Protein AF-A0A2E7S8M1-F1 (afdb_monomer)

pLDDT: mean 90.43, std 9.98, range [42.38, 98.06]

Radius of gyration: 15.26 Å; Cα contacts (8 Å, |Δi|>4): 87; chains: 1; bounding box: 42×27×36 Å

Foldseek 3Di:
DLPDPQSVLLVVLVVLLQVLLQLLCVLVVHGDDDPVSSLVSQLVVCVVVVNVLSNCLVVLSVCLVVVVVCCVPVVPDPVVNVVSSVSSVVSSVVSVVVSVVSNVVVVD

Mean predicted aligned error: 4.58 Å

Solvent-accessible surface area (backbone atoms only — not comparable to full-atom values): 5922 Å² total; per-residue (Å²): 129,81,83,48,76,63,48,55,49,50,52,50,54,50,52,49,44,54,50,30,52,40,49,32,38,42,48,75,74,40,87,65,83,51,71,67,52,50,55,50,48,42,29,50,52,11,59,76,68,69,33,63,62,48,33,42,35,68,65,53,55,72,46,42,64,64,50,52,51,38,33,73,75,70,68,43,67,70,64,59,60,52,53,52,53,50,51,43,51,51,38,33,52,52,32,46,55,52,23,54,51,41,52,56,59,74,74,110

Sequence (108 aa):
MRDGRWAIAEELIWGSLTLATKEHALSLGHILSAEQEIRNYIANLGEERRDRQMRDSFNQLDSFHDMVEKVRESGLRLDYLFMLLDDVASTIEKLWSSSDDNLSAAKR

Nearest PDB structures (foldseek):
  3lhp-assembly1_S  TM=3.747E-01  e=2.426E+00  synthetic construct
  1y69-assembly1_8  TM=3.637E-01  e=3.929E+00  Escherichia coli K-12
  3lf9-assembly1_A  TM=3.330E-01  e=3.171E+00  synthetic construct
  4oyd-assembly2_D  TM=3.171E-01  e=6.714E+00  synthetic construct

Structure (mmCIF, N/CA/C/O backbone):
data_AF-A0A2E7S8M1-F1
#
_entry.id   AF-A0A2E7S8M1-F1
#
loop_
_atom_site.group_PDB
_atom_site.id
_atom_site.type_symbol
_atom_site.label_atom_id
_atom_site.label_alt_id
_atom_site.label_comp_id
_atom_site.label_asym_id
_atom_site.label_entity_id
_atom_site.label_seq_id
_atom_site.pdbx_PDB_ins_code
_atom_site.Cartn_x
_atom_site.Cartn_y
_atom_site.Cartn_z
_atom_site.occupancy
_atom_site.B_iso_or_equiv
_atom_site.auth_seq_id
_atom_site.auth_comp_id
_atom_site.auth_asym_id
_atom_site.auth_atom_id
_atom_site.pdbx_PDB_model_num
ATOM 1 N N . MET A 1 1 ? -4.724 14.406 18.433 1.00 42.38 1 MET A N 1
ATOM 2 C CA . MET A 1 1 ? -3.330 13.916 18.447 1.00 42.38 1 MET A CA 1
ATOM 3 C C . MET A 1 1 ? -3.379 12.409 18.310 1.00 42.38 1 MET A C 1
ATOM 5 O O . MET A 1 1 ? -4.272 11.796 18.880 1.00 42.38 1 MET A O 1
ATOM 9 N N . ARG A 1 2 ? -2.493 11.860 17.477 1.00 51.69 2 ARG A N 1
ATOM 10 C CA . ARG A 1 2 ? -2.339 10.440 17.124 1.00 51.69 2 ARG A CA 1
ATOM 11 C C . ARG A 1 2 ? -1.810 9.608 18.312 1.00 51.69 2 ARG A C 1
ATOM 13 O O . ARG A 1 2 ? -0.782 8.951 18.205 1.00 51.69 2 ARG A O 1
ATOM 20 N N . ASP A 1 3 ? -2.458 9.682 19.471 1.00 51.03 3 ASP A N 1
ATOM 21 C CA . ASP A 1 3 ? -1.932 9.082 20.701 1.00 51.03 3 ASP A CA 1
ATOM 22 C C . ASP A 1 3 ? -2.370 7.620 20.831 1.00 51.03 3 ASP A C 1
ATOM 24 O O . ASP A 1 3 ? -3.415 7.296 21.395 1.00 51.03 3 ASP A O 1
ATOM 28 N N . GLY A 1 4 ? -1.553 6.709 20.301 1.00 75.06 4 GLY A N 1
ATOM 29 C CA . GLY A 1 4 ? -1.745 5.276 20.495 1.00 75.06 4 GLY A CA 1
ATOM 30 C C . GLY A 1 4 ? -0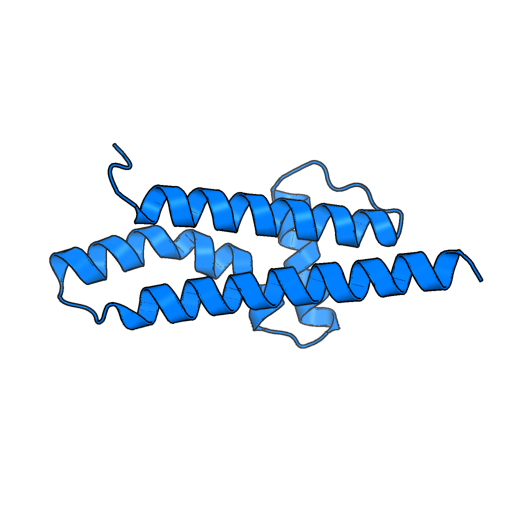.727 4.421 19.750 1.00 75.06 4 GLY A C 1
ATOM 31 O O . GLY A 1 4 ? -0.217 4.804 18.701 1.00 75.06 4 GLY A O 1
ATOM 32 N N . ARG A 1 5 ? -0.469 3.211 20.266 1.00 80.06 5 ARG A N 1
ATOM 33 C CA . ARG A 1 5 ? 0.390 2.203 19.609 1.00 80.06 5 ARG A CA 1
ATOM 34 C C . ARG A 1 5 ? -0.060 1.892 18.172 1.00 80.06 5 ARG A C 1
ATOM 36 O O . ARG A 1 5 ? 0.768 1.528 17.348 1.00 80.06 5 ARG A O 1
ATOM 43 N N . TRP A 1 6 ? -1.345 2.086 17.873 1.00 87.56 6 TRP A N 1
ATOM 44 C CA . TRP A 1 6 ? -1.919 1.901 16.542 1.00 87.56 6 TRP A CA 1
ATOM 45 C C . TRP A 1 6 ? -1.463 2.937 15.519 1.00 87.56 6 TRP A C 1
ATOM 47 O O . TRP A 1 6 ? -1.180 2.555 14.395 1.00 87.56 6 TRP A O 1
ATOM 57 N N . ALA A 1 7 ? -1.306 4.206 15.903 1.00 87.00 7 ALA A N 1
ATOM 58 C CA . ALA A 1 7 ? -0.805 5.226 14.982 1.00 87.00 7 ALA A CA 1
ATOM 59 C C . ALA A 1 7 ? 0.661 4.975 14.597 1.00 87.00 7 ALA A C 1
ATOM 61 O O . ALA A 1 7 ? 1.049 5.183 13.454 1.00 87.00 7 ALA A O 1
ATOM 62 N N . ILE A 1 8 ? 1.464 4.469 15.541 1.00 89.19 8 ILE A N 1
ATOM 63 C CA . ILE A 1 8 ? 2.849 4.058 15.271 1.00 89.19 8 ILE A CA 1
ATOM 64 C C . ILE A 1 8 ? 2.872 2.862 14.311 1.00 89.19 8 ILE A C 1
ATOM 66 O O . ILE A 1 8 ? 3.682 2.832 13.390 1.00 89.19 8 ILE A O 1
ATOM 70 N N . ALA A 1 9 ? 1.988 1.881 14.516 1.00 89.00 9 ALA A N 1
ATOM 71 C CA . ALA A 1 9 ? 1.880 0.726 13.628 1.00 89.00 9 ALA A CA 1
ATOM 72 C C . ALA A 1 9 ? 1.435 1.130 12.212 1.00 89.00 9 ALA A C 1
ATOM 74 O O . ALA A 1 9 ? 2.020 0.660 11.242 1.00 89.00 9 ALA A O 1
ATOM 75 N N . GLU A 1 10 ? 0.455 2.029 12.104 1.00 89.81 10 GLU A N 1
ATOM 76 C CA . GLU A 1 10 ? -0.024 2.596 10.839 1.00 89.81 10 GLU A CA 1
ATOM 77 C C . GLU A 1 10 ? 1.093 3.337 10.092 1.00 89.81 10 GLU A C 1
ATOM 79 O O . GLU A 1 10 ? 1.327 3.089 8.913 1.00 89.81 10 GLU A O 1
ATOM 84 N N . GLU A 1 11 ? 1.839 4.202 10.779 1.00 92.19 11 GLU A N 1
ATOM 85 C CA . GLU A 1 11 ? 2.956 4.933 10.176 1.00 92.19 11 GLU A CA 1
ATOM 86 C C . GLU A 1 11 ? 4.079 3.991 9.721 1.00 92.19 11 GLU A C 1
ATOM 88 O O . GLU A 1 11 ? 4.617 4.143 8.621 1.00 92.19 11 GLU A O 1
ATOM 93 N N . LEU A 1 12 ? 4.402 2.983 10.538 1.00 93.56 12 LEU A N 1
ATOM 94 C CA . LEU A 1 12 ? 5.414 1.985 10.209 1.00 93.56 12 LEU A CA 1
ATOM 95 C C . LEU A 1 12 ? 5.017 1.184 8.966 1.00 93.56 12 LEU A C 1
ATOM 97 O O . LEU A 1 12 ? 5.795 1.114 8.017 1.00 93.56 12 LEU A O 1
ATOM 101 N N . ILE A 1 13 ? 3.811 0.608 8.951 1.00 93.88 13 ILE A N 1
ATOM 102 C CA . ILE A 1 13 ? 3.357 -0.234 7.840 1.00 93.88 13 ILE A CA 1
ATOM 103 C C . ILE A 1 13 ? 3.213 0.593 6.550 1.00 93.88 13 ILE A C 1
ATOM 105 O O . ILE A 1 13 ? 3.583 0.125 5.473 1.00 93.88 13 ILE A O 1
ATOM 109 N N . TRP A 1 14 ? 2.779 1.856 6.659 1.00 95.19 14 TRP A N 1
ATOM 110 C CA . TRP A 1 14 ? 2.717 2.797 5.541 1.00 95.19 14 TRP A CA 1
ATOM 111 C C . TRP A 1 14 ? 4.092 3.064 4.932 1.00 95.19 14 TRP A C 1
ATOM 113 O O . TRP A 1 14 ? 4.282 2.980 3.712 1.00 95.19 14 TRP A O 1
ATOM 123 N N . GLY A 1 15 ? 5.069 3.381 5.786 1.00 96.31 15 GLY A N 1
ATOM 124 C CA . GLY A 1 15 ? 6.448 3.620 5.378 1.00 96.31 15 GLY A CA 1
ATOM 125 C C . GLY A 1 15 ? 7.066 2.386 4.725 1.00 96.31 15 GLY A C 1
ATOM 126 O O . GLY A 1 15 ? 7.667 2.495 3.655 1.00 96.31 15 GLY A O 1
ATOM 127 N N . SER A 1 16 ? 6.859 1.207 5.314 1.00 97.00 16 SER A N 1
ATOM 128 C CA . SER A 1 16 ? 7.348 -0.065 4.777 1.00 97.00 16 SER A CA 1
ATOM 129 C C . SER A 1 16 ? 6.745 -0.391 3.410 1.00 97.00 16 SER A C 1
ATOM 131 O O . SER A 1 16 ? 7.499 -0.695 2.487 1.00 97.00 16 SER A O 1
ATOM 133 N N . LEU A 1 17 ? 5.426 -0.252 3.231 1.00 97.44 17 LEU A N 1
ATOM 134 C CA . LEU A 1 17 ? 4.768 -0.470 1.936 1.00 97.44 17 LEU A CA 1
ATOM 135 C C . LEU A 1 17 ? 5.286 0.495 0.867 1.00 97.44 17 LEU A C 1
ATOM 137 O O . LEU A 1 17 ? 5.579 0.091 -0.260 1.00 97.44 17 LEU A O 1
ATOM 141 N N . THR A 1 18 ? 5.462 1.764 1.234 1.00 98.06 18 THR A N 1
ATOM 142 C CA . THR A 1 18 ? 6.021 2.792 0.349 1.00 98.06 18 THR A CA 1
ATOM 143 C C . THR A 1 18 ? 7.432 2.427 -0.115 1.00 98.06 18 THR A C 1
ATOM 145 O O . THR A 1 18 ? 7.732 2.512 -1.308 1.00 98.06 18 THR A O 1
ATOM 148 N N . LEU A 1 19 ? 8.302 2.019 0.811 1.00 97.75 19 LEU A N 1
ATOM 149 C CA . LEU A 1 19 ? 9.685 1.657 0.502 1.00 97.75 19 LEU A CA 1
ATOM 150 C C . LEU A 1 19 ? 9.765 0.387 -0.345 1.00 97.75 19 LEU A C 1
ATOM 152 O O . LEU A 1 19 ? 10.433 0.414 -1.374 1.00 97.75 19 LEU A O 1
ATOM 156 N N . ALA A 1 20 ? 9.031 -0.666 0.016 1.00 98.00 20 ALA A N 1
ATOM 157 C CA . ALA A 1 20 ? 8.999 -1.912 -0.748 1.00 98.00 20 ALA A CA 1
ATOM 158 C C . ALA A 1 20 ? 8.483 -1.695 -2.179 1.00 98.00 20 ALA A C 1
ATOM 160 O O . ALA A 1 20 ? 9.015 -2.254 -3.136 1.00 98.00 20 ALA A O 1
ATOM 161 N N . THR A 1 21 ? 7.491 -0.816 -2.354 1.00 97.94 21 THR A N 1
ATOM 162 C CA . THR A 1 21 ? 6.977 -0.456 -3.684 1.00 97.94 21 THR A CA 1
ATOM 163 C C . THR A 1 21 ? 8.036 0.265 -4.520 1.00 97.94 21 THR A C 1
ATOM 165 O O . THR A 1 21 ? 8.239 -0.066 -5.689 1.00 97.94 21 THR A O 1
ATOM 168 N N . LYS A 1 22 ? 8.737 1.242 -3.927 1.00 97.75 22 LYS A N 1
ATOM 169 C CA . LYS A 1 22 ? 9.830 1.963 -4.598 1.00 97.75 22 LYS A CA 1
ATOM 170 C C . LYS A 1 22 ? 10.986 1.039 -4.957 1.00 97.75 22 LYS A C 1
ATOM 172 O O . LYS A 1 22 ? 11.521 1.150 -6.053 1.00 97.75 22 LYS A O 1
ATOM 177 N N . GLU A 1 23 ? 11.361 0.150 -4.048 1.00 97.00 23 GLU A N 1
ATOM 178 C CA . GLU A 1 23 ? 12.419 -0.834 -4.251 1.00 97.00 23 GLU A CA 1
ATOM 179 C C . GLU A 1 23 ? 12.077 -1.790 -5.396 1.00 97.00 23 GLU A C 1
ATOM 181 O O . GLU A 1 23 ? 12.878 -1.959 -6.316 1.00 97.00 23 GLU A O 1
ATOM 186 N N . HIS A 1 24 ? 10.857 -2.328 -5.408 1.00 97.62 24 HIS A N 1
ATOM 187 C CA . HIS A 1 24 ? 10.394 -3.189 -6.490 1.00 97.62 24 HIS A CA 1
ATOM 188 C C . HIS A 1 24 ? 10.389 -2.464 -7.837 1.00 97.62 24 HIS A C 1
ATOM 190 O O . HIS A 1 24 ? 10.914 -2.987 -8.821 1.00 97.62 24 HIS A O 1
ATOM 196 N N . ALA A 1 25 ? 9.876 -1.234 -7.894 1.00 96.94 25 ALA A N 1
ATOM 197 C CA . ALA A 1 25 ? 9.928 -0.432 -9.113 1.00 96.94 25 ALA A CA 1
ATOM 198 C C . ALA A 1 25 ? 11.372 -0.16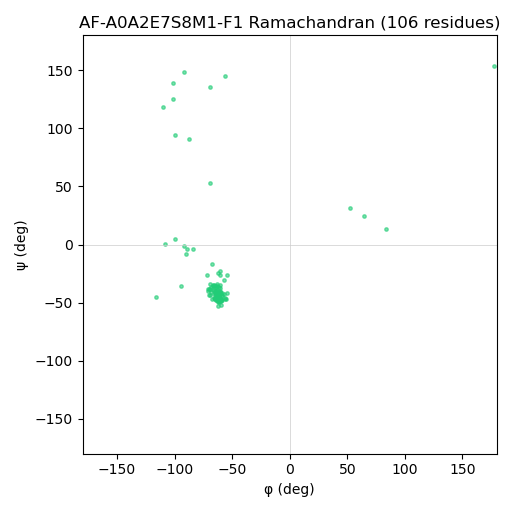3 -9.571 1.00 96.94 25 ALA A C 1
ATOM 200 O O . ALA A 1 25 ? 11.680 -0.298 -10.758 1.00 96.94 25 ALA A O 1
ATOM 201 N N . LEU A 1 26 ? 12.269 0.135 -8.628 1.00 96.25 26 LEU A N 1
ATOM 202 C CA . LEU A 1 26 ? 13.685 0.367 -8.897 1.00 96.25 26 LEU A CA 1
ATOM 203 C C . LEU A 1 26 ? 14.381 -0.890 -9.431 1.00 96.25 26 LEU A C 1
ATOM 205 O O . LEU A 1 26 ? 15.206 -0.775 -10.335 1.00 96.25 26 LEU A O 1
ATOM 209 N N . SER A 1 27 ? 14.010 -2.080 -8.946 1.00 95.50 27 SER A N 1
ATOM 210 C CA . SER A 1 27 ? 14.524 -3.364 -9.453 1.00 95.50 27 SER A CA 1
ATOM 211 C C . SER A 1 27 ? 14.207 -3.594 -10.939 1.00 95.50 27 SER A C 1
ATOM 213 O O . SER A 1 27 ? 14.923 -4.327 -11.618 1.00 95.50 27 SER A O 1
ATOM 215 N N . LEU A 1 28 ? 13.176 -2.917 -11.456 1.00 94.31 28 LEU A N 1
ATOM 216 C CA . LEU A 1 28 ? 12.767 -2.922 -12.863 1.00 94.31 28 LEU A CA 1
ATOM 217 C C . LEU A 1 28 ? 13.253 -1.682 -13.638 1.00 94.31 28 LEU A C 1
ATOM 219 O O . LEU A 1 28 ? 12.905 -1.505 -14.803 1.00 94.31 28 LEU A O 1
ATOM 223 N N . GLY A 1 29 ? 14.053 -0.813 -13.014 1.00 94.75 29 GLY A N 1
ATOM 224 C CA . GLY A 1 29 ? 14.592 0.400 -13.636 1.00 94.75 29 GLY A CA 1
ATOM 225 C C . GLY A 1 29 ? 13.651 1.611 -13.619 1.00 94.75 29 GLY A C 1
ATOM 226 O O . GLY A 1 29 ? 13.919 2.596 -14.308 1.00 94.75 29 GLY A O 1
ATOM 227 N N . HIS A 1 30 ? 12.570 1.577 -12.837 1.00 95.81 30 HIS A N 1
ATOM 228 C CA . HIS A 1 30 ? 11.641 2.696 -12.675 1.00 95.81 30 HIS A CA 1
ATOM 229 C C . HIS A 1 30 ? 11.896 3.455 -11.367 1.00 95.81 30 HIS A C 1
ATOM 231 O O . HIS A 1 30 ? 12.109 2.857 -10.317 1.00 95.81 30 HIS A O 1
ATOM 237 N N . ILE A 1 31 ? 11.823 4.787 -11.403 1.00 96.62 31 ILE A N 1
ATOM 238 C CA . ILE A 1 31 ? 11.950 5.635 -10.210 1.00 96.62 31 ILE A CA 1
ATOM 239 C C . ILE A 1 31 ? 10.585 6.251 -9.917 1.00 96.62 31 ILE A C 1
ATOM 241 O O . ILE A 1 31 ? 10.062 7.001 -10.737 1.00 96.62 31 ILE A O 1
ATOM 245 N N . LEU A 1 32 ? 10.028 5.945 -8.744 1.00 97.06 32 LEU A N 1
ATOM 246 C CA . LEU A 1 32 ? 8.761 6.506 -8.271 1.00 97.06 32 LEU A CA 1
ATOM 247 C C . LEU A 1 32 ? 9.037 7.608 -7.248 1.00 97.06 32 LEU A C 1
ATOM 249 O O . LEU A 1 32 ? 9.724 7.384 -6.243 1.00 97.06 32 LEU A O 1
ATOM 253 N N . SER A 1 33 ? 8.498 8.799 -7.492 1.00 92.94 33 SER A N 1
ATOM 254 C CA . SER A 1 33 ? 8.818 10.000 -6.720 1.00 92.94 33 SER A CA 1
ATOM 255 C C . SER A 1 33 ? 7.614 10.546 -5.960 1.00 92.94 33 SER A C 1
ATOM 257 O O . SER A 1 33 ? 7.729 10.835 -4.766 1.00 92.94 33 SER A O 1
ATOM 259 N N . ALA A 1 34 ? 6.458 10.624 -6.617 1.00 96.00 34 ALA A N 1
ATOM 260 C CA . ALA A 1 34 ? 5.232 11.143 -6.033 1.00 96.00 34 ALA A CA 1
ATOM 261 C C . ALA A 1 34 ? 4.397 10.027 -5.392 1.00 96.00 34 ALA A C 1
ATOM 263 O O . ALA A 1 34 ? 4.360 8.900 -5.881 1.00 96.00 34 ALA A O 1
ATOM 264 N N . GLU A 1 35 ? 3.661 10.352 -4.326 1.00 95.00 35 GLU A N 1
ATOM 265 C CA . GLU A 1 35 ? 2.774 9.397 -3.643 1.00 95.00 35 GLU A CA 1
ATOM 266 C C . GLU A 1 35 ? 1.776 8.740 -4.608 1.00 95.00 35 GLU A C 1
ATOM 268 O O . GLU A 1 35 ? 1.585 7.526 -4.582 1.00 95.00 35 GLU A O 1
ATOM 273 N N . GLN A 1 36 ? 1.199 9.524 -5.524 1.00 96.12 36 GLN A N 1
ATOM 274 C CA . GLN A 1 36 ? 0.255 9.003 -6.509 1.00 96.12 36 GLN A CA 1
ATOM 275 C C . GLN A 1 36 ? 0.901 7.996 -7.472 1.00 96.12 36 GLN A C 1
ATOM 277 O O . GLN A 1 36 ? 0.255 7.024 -7.855 1.00 96.12 36 GLN A O 1
ATOM 282 N N . GLU A 1 37 ? 2.168 8.194 -7.850 1.00 97.38 37 GLU A N 1
ATOM 283 C CA . GLU A 1 37 ? 2.899 7.248 -8.704 1.00 97.38 37 GLU A CA 1
ATOM 284 C C 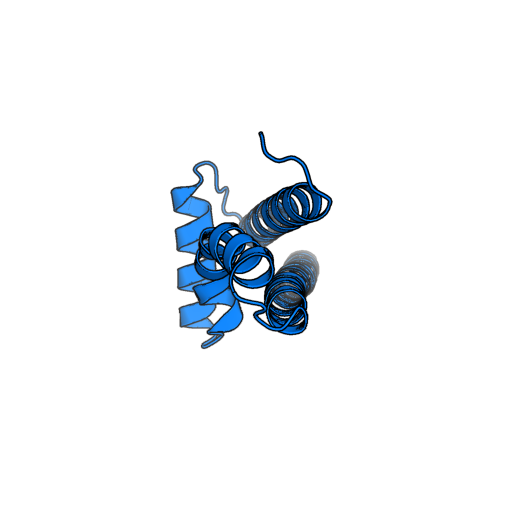. GLU A 1 37 ? 3.084 5.908 -7.989 1.00 97.38 37 GLU A C 1
ATOM 286 O O . GLU A 1 37 ? 2.876 4.857 -8.586 1.00 97.38 37 GLU A O 1
ATOM 291 N N . ILE A 1 38 ? 3.408 5.950 -6.696 1.00 97.81 38 ILE A N 1
ATOM 292 C CA . ILE A 1 38 ? 3.601 4.770 -5.845 1.00 97.81 38 ILE A CA 1
ATOM 293 C C . ILE A 1 38 ? 2.291 3.991 -5.701 1.00 97.81 38 ILE A C 1
ATOM 295 O O . ILE A 1 38 ? 2.262 2.779 -5.922 1.00 97.81 38 ILE A O 1
ATOM 299 N N . ARG A 1 39 ? 1.193 4.690 -5.397 1.00 97.50 39 ARG A N 1
ATOM 300 C CA . ARG A 1 39 ? -0.143 4.089 -5.281 1.00 97.50 39 ARG A CA 1
ATOM 301 C C . ARG A 1 39 ? -0.605 3.469 -6.600 1.00 97.50 39 ARG A C 1
ATOM 303 O O . ARG A 1 39 ? -1.062 2.330 -6.617 1.00 97.50 39 ARG A O 1
ATOM 310 N N . ASN A 1 40 ? -0.450 4.187 -7.712 1.00 97.81 40 ASN A N 1
ATOM 311 C CA . ASN A 1 40 ? -0.828 3.680 -9.032 1.00 97.81 40 ASN A CA 1
ATOM 312 C C . ASN A 1 40 ? 0.006 2.461 -9.425 1.00 97.81 40 ASN A C 1
ATOM 314 O O . ASN A 1 40 ? -0.526 1.511 -9.990 1.00 97.81 40 ASN A O 1
ATOM 318 N N . TYR A 1 41 ? 1.303 2.482 -9.118 1.00 97.81 41 TYR A N 1
ATOM 319 C CA . TYR A 1 41 ? 2.200 1.381 -9.425 1.00 97.81 41 TYR A CA 1
ATOM 320 C C . TYR A 1 41 ? 1.750 0.082 -8.754 1.00 97.81 41 TYR A C 1
ATOM 322 O O . TYR A 1 41 ? 1.577 -0.921 -9.440 1.00 97.81 41 TYR A O 1
ATOM 330 N N . ILE A 1 42 ? 1.514 0.097 -7.436 1.00 96.50 42 ILE A N 1
ATOM 331 C CA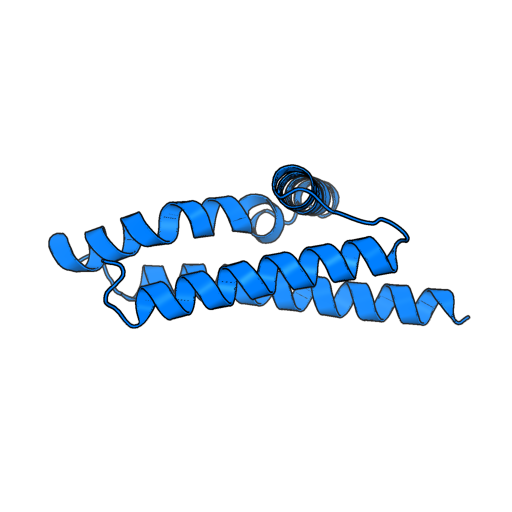 . ILE A 1 42 ? 1.113 -1.124 -6.725 1.00 96.50 42 ILE A CA 1
ATOM 332 C C . ILE A 1 42 ? -0.299 -1.582 -7.116 1.00 96.50 42 ILE A C 1
ATOM 334 O O . ILE A 1 42 ? -0.540 -2.782 -7.230 1.00 96.50 42 ILE A O 1
ATOM 338 N N . ALA A 1 43 ? -1.211 -0.643 -7.396 1.00 97.56 43 ALA A N 1
ATOM 339 C CA . ALA A 1 43 ? -2.546 -0.961 -7.890 1.00 97.56 43 ALA A CA 1
ATOM 340 C C . ALA A 1 43 ? -2.483 -1.676 -9.250 1.00 97.56 43 ALA A C 1
ATOM 342 O O . ALA A 1 43 ? -3.073 -2.743 -9.417 1.00 97.56 43 ALA A O 1
ATOM 343 N N . ASN A 1 44 ? -1.711 -1.133 -10.195 1.00 97.69 44 ASN A N 1
ATOM 344 C CA . ASN A 1 44 ? -1.520 -1.733 -11.515 1.00 97.69 44 ASN A CA 1
ATOM 345 C C . ASN A 1 44 ? -0.814 -3.089 -11.418 1.00 97.69 44 ASN A C 1
ATOM 347 O O . ASN A 1 44 ? -1.256 -4.052 -12.037 1.00 97.69 44 ASN A O 1
ATOM 351 N N . LEU A 1 45 ? 0.227 -3.195 -10.588 1.00 96.56 45 LEU A N 1
ATOM 352 C CA . LEU A 1 45 ? 0.934 -4.453 -10.359 1.00 96.56 45 LEU A CA 1
ATOM 353 C C . LEU A 1 45 ? 0.005 -5.529 -9.777 1.00 96.56 45 LEU A C 1
ATOM 355 O O . LEU A 1 45 ? 0.056 -6.688 -10.190 1.00 96.56 45 LEU A O 1
ATOM 359 N N . GLY A 1 46 ? -0.868 -5.148 -8.841 1.00 96.62 46 GLY A N 1
ATOM 360 C CA . GLY A 1 46 ? -1.890 -6.029 -8.286 1.00 96.62 46 GLY A CA 1
ATOM 361 C C . GLY A 1 46 ? -2.903 -6.490 -9.337 1.00 96.62 46 GLY A C 1
ATOM 362 O O . GLY A 1 46 ? -3.218 -7.677 -9.393 1.00 96.62 46 GLY A O 1
ATOM 363 N N . GLU A 1 47 ? -3.366 -5.602 -10.222 1.00 97.38 47 GLU A N 1
ATOM 364 C CA . GLU A 1 47 ? -4.232 -5.971 -11.357 1.00 97.38 47 GLU A CA 1
ATOM 365 C C . GLU A 1 47 ? -3.544 -6.958 -12.312 1.00 97.38 47 GLU A C 1
ATOM 367 O O . GLU A 1 47 ? -4.099 -8.011 -12.635 1.00 97.38 47 GLU A O 1
ATOM 372 N N . GLU A 1 48 ? -2.305 -6.665 -12.710 1.00 96.38 48 GLU A N 1
ATOM 373 C CA . GLU A 1 48 ? -1.502 -7.515 -13.597 1.00 96.38 48 GLU A CA 1
ATOM 374 C C . GLU A 1 48 ? -1.296 -8.918 -13.013 1.00 96.38 48 GLU A C 1
ATOM 376 O O . GLU A 1 48 ? -1.422 -9.923 -13.719 1.00 96.38 48 GLU A O 1
ATOM 381 N N . ARG A 1 49 ? -1.031 -8.999 -11.704 1.00 94.94 49 ARG A N 1
ATOM 382 C CA . ARG A 1 49 ? -0.818 -10.262 -10.981 1.00 94.94 49 ARG A CA 1
ATOM 383 C C . ARG A 1 49 ? -2.116 -10.937 -10.531 1.00 94.94 49 ARG A C 1
ATOM 385 O O . ARG A 1 49 ? -2.058 -12.042 -9.993 1.00 94.94 49 ARG A O 1
ATOM 392 N N . ARG A 1 50 ? -3.281 -10.310 -10.751 1.00 96.38 50 ARG A N 1
ATOM 393 C CA . ARG A 1 50 ? -4.577 -10.710 -10.165 1.00 96.38 50 ARG A CA 1
ATOM 394 C C . ARG A 1 50 ? -4.506 -10.860 -8.638 1.00 96.38 50 ARG A C 1
ATOM 396 O O . ARG A 1 50 ? -5.208 -11.683 -8.051 1.00 96.38 50 ARG A O 1
ATOM 403 N N . ASP A 1 51 ? -3.656 -10.060 -8.003 1.00 96.12 51 ASP A N 1
ATOM 404 C CA . ASP A 1 51 ? -3.462 -10.006 -6.561 1.00 96.12 51 ASP A CA 1
ATOM 405 C C . ASP A 1 51 ? -4.245 -8.815 -5.995 1.00 96.12 51 ASP A C 1
ATOM 407 O O . ASP A 1 51 ? -3.789 -7.668 -5.971 1.00 96.12 51 ASP A O 1
ATOM 411 N N . ARG A 1 52 ? -5.469 -9.104 -5.544 1.00 94.81 52 ARG A N 1
ATOM 412 C CA . ARG A 1 52 ? -6.364 -8.102 -4.957 1.00 94.81 52 ARG A CA 1
ATOM 413 C C . ARG A 1 52 ? -5.783 -7.469 -3.691 1.00 94.81 52 ARG A C 1
ATOM 415 O O . ARG A 1 52 ? -5.999 -6.285 -3.462 1.00 94.81 52 ARG A O 1
ATOM 422 N N . GLN A 1 53 ? -5.081 -8.251 -2.878 1.00 93.44 53 GLN A N 1
ATOM 423 C CA . GLN A 1 53 ? -4.492 -7.793 -1.623 1.00 93.44 53 GLN A CA 1
ATOM 424 C C . GLN A 1 53 ? -3.430 -6.730 -1.909 1.00 93.44 53 GLN A C 1
ATOM 426 O O . GLN A 1 53 ? -3.488 -5.634 -1.355 1.00 93.44 53 GLN A O 1
ATOM 431 N N . MET A 1 54 ? -2.546 -7.004 -2.872 1.00 94.88 54 MET A N 1
ATOM 432 C CA . MET A 1 54 ? -1.555 -6.037 -3.344 1.00 94.88 54 MET A CA 1
ATOM 433 C C . MET A 1 54 ? -2.217 -4.779 -3.913 1.00 94.88 54 MET A C 1
ATOM 435 O O . MET A 1 54 ? -1.849 -3.664 -3.546 1.00 94.88 54 MET A O 1
ATOM 439 N N . ARG A 1 55 ? -3.235 -4.958 -4.762 1.00 96.50 55 ARG A N 1
ATOM 440 C CA . ARG A 1 55 ? -3.951 -3.844 -5.389 1.00 96.50 55 ARG A CA 1
ATOM 441 C C . ARG A 1 55 ? -4.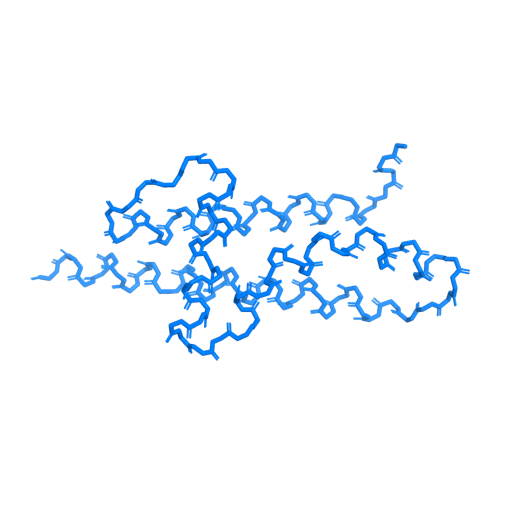591 -2.903 -4.367 1.00 96.50 55 ARG A C 1
ATOM 443 O O . ARG A 1 55 ? -4.529 -1.686 -4.521 1.00 96.50 55 ARG A O 1
ATOM 450 N N . ASP A 1 56 ? -5.223 -3.471 -3.345 1.00 95.62 56 ASP A N 1
ATOM 451 C CA . ASP A 1 56 ? -6.052 -2.729 -2.398 1.00 95.62 56 ASP A CA 1
ATOM 452 C C . ASP A 1 56 ? -5.248 -2.259 -1.158 1.00 95.62 56 ASP A C 1
ATOM 454 O O . ASP A 1 56 ? -5.801 -1.555 -0.316 1.00 95.62 56 ASP A O 1
ATOM 458 N N . SER A 1 57 ? -3.949 -2.579 -1.049 1.00 95.25 57 SER A N 1
ATOM 459 C CA . SER A 1 57 ? -3.130 -2.370 0.164 1.00 95.25 57 SER A CA 1
ATOM 460 C C . SER A 1 57 ? -3.106 -0.925 0.688 1.00 95.25 57 SER A C 1
ATOM 462 O O . SER A 1 57 ? -3.318 -0.705 1.877 1.00 95.25 57 SER A O 1
ATOM 464 N N . PHE A 1 58 ? -2.902 0.088 -0.166 1.00 95.38 58 PHE A N 1
ATOM 465 C CA . PHE A 1 58 ? -2.951 1.487 0.299 1.00 95.38 58 PHE A CA 1
ATOM 466 C C . PHE A 1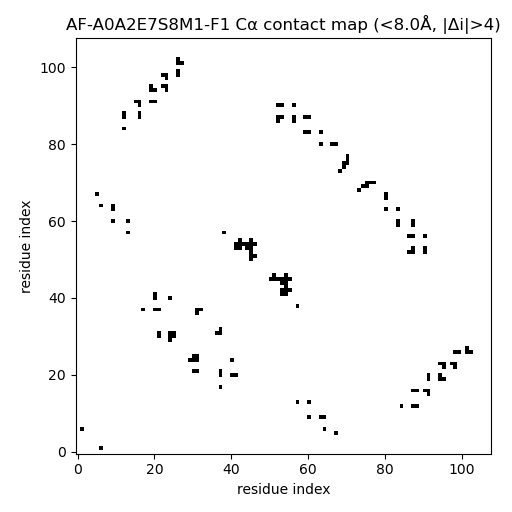 58 ? -4.363 1.919 0.708 1.00 95.38 58 PHE A C 1
ATOM 468 O O . PHE A 1 58 ? -4.513 2.635 1.692 1.00 95.38 58 PHE A O 1
ATOM 475 N N . ASN A 1 59 ? -5.398 1.444 0.008 1.00 94.12 59 ASN A N 1
ATOM 476 C CA . ASN A 1 59 ? -6.789 1.749 0.358 1.00 94.12 59 ASN A CA 1
ATOM 477 C C . ASN A 1 59 ? -7.175 1.115 1.705 1.00 94.12 59 ASN A C 1
ATOM 479 O O . ASN A 1 59 ? -7.940 1.694 2.474 1.00 94.12 59 ASN A O 1
ATOM 483 N N . GLN A 1 60 ? -6.642 -0.075 2.002 1.00 92.75 60 GLN A N 1
ATOM 484 C CA . GLN A 1 60 ? -6.789 -0.710 3.309 1.00 92.75 60 GLN A CA 1
ATOM 485 C C . GLN A 1 60 ? -6.164 0.164 4.399 1.00 92.75 60 GLN A C 1
ATOM 487 O O . GLN A 1 60 ? -6.836 0.458 5.388 1.00 92.75 60 GLN A O 1
ATOM 492 N N . LEU A 1 61 ? -4.934 0.646 4.194 1.00 92.94 61 LEU A N 1
ATOM 493 C CA . LEU A 1 61 ? -4.276 1.542 5.145 1.00 92.94 61 LEU A CA 1
ATOM 494 C C . LEU A 1 61 ? -5.005 2.878 5.323 1.00 92.94 61 LEU A C 1
ATOM 496 O O . LEU A 1 61 ? -5.156 3.310 6.459 1.00 92.94 61 LEU A O 1
ATOM 500 N N . ASP A 1 62 ? -5.535 3.486 4.256 1.00 93.06 62 ASP A N 1
ATOM 501 C CA . ASP A 1 62 ? -6.334 4.722 4.362 1.00 93.06 62 ASP A CA 1
ATOM 502 C C . ASP A 1 62 ? -7.554 4.540 5.293 1.00 93.06 62 ASP A C 1
ATOM 504 O O . ASP A 1 62 ? -7.987 5.480 5.955 1.00 93.06 62 ASP A O 1
ATOM 508 N N . SER A 1 63 ? -8.103 3.321 5.369 1.00 90.19 63 SER A N 1
ATOM 509 C CA . SER A 1 63 ? -9.246 2.983 6.230 1.00 90.19 63 SER A CA 1
ATOM 510 C C . SER A 1 63 ? -8.868 2.518 7.644 1.00 90.19 63 SER A C 1
ATOM 512 O O . SER A 1 63 ? -9.755 2.258 8.466 1.00 90.19 63 SER A O 1
ATOM 514 N N . PHE A 1 64 ? -7.573 2.380 7.946 1.00 91.12 64 PHE A N 1
ATOM 515 C CA . PHE A 1 64 ? -7.100 1.787 9.195 1.00 91.12 64 PHE A CA 1
ATOM 516 C C . PHE A 1 64 ? -7.480 2.633 10.412 1.00 91.12 64 PHE A C 1
ATOM 518 O O . PHE A 1 64 ? -8.024 2.100 11.381 1.00 91.12 64 PHE A O 1
ATOM 525 N N . HIS A 1 65 ? -7.273 3.950 10.344 1.00 88.25 65 HIS A N 1
ATOM 526 C CA . HIS A 1 65 ? -7.658 4.865 11.418 1.00 88.25 65 HIS A CA 1
ATOM 527 C C . HIS A 1 65 ? -9.153 4.758 11.775 1.00 88.25 65 HIS A C 1
ATOM 529 O O . HIS A 1 65 ? -9.501 4.582 12.944 1.00 88.25 65 HIS A O 1
ATOM 535 N N . ASP A 1 66 ? -10.033 4.751 10.770 1.00 89.31 66 ASP A N 1
ATOM 536 C CA . ASP A 1 66 ? -11.478 4.584 10.970 1.00 89.31 66 ASP A CA 1
ATOM 537 C C . ASP A 1 66 ? -11.813 3.239 11.631 1.00 89.31 66 ASP A C 1
ATOM 539 O O . ASP A 1 66 ? -12.753 3.129 12.423 1.00 89.31 66 ASP A O 1
ATOM 543 N N . MET A 1 67 ? -11.057 2.187 11.310 1.00 88.69 67 MET A N 1
ATOM 544 C CA . MET A 1 67 ? -11.230 0.872 11.921 1.00 88.69 67 MET A CA 1
ATOM 545 C C . MET A 1 67 ? -10.796 0.867 13.391 1.00 88.69 67 MET A C 1
ATOM 547 O O . MET A 1 67 ? -11.478 0.257 14.218 1.00 88.69 67 MET A O 1
ATOM 551 N N . VAL A 1 68 ? -9.717 1.576 13.738 1.00 89.88 68 VAL A N 1
ATOM 552 C CA . VAL A 1 68 ? -9.254 1.736 15.126 1.00 89.88 68 VAL A CA 1
ATOM 553 C C . VAL A 1 68 ? -10.316 2.437 15.971 1.00 89.88 68 VAL A C 1
ATOM 555 O O . VAL A 1 68 ? -10.648 1.947 17.055 1.00 89.88 68 VAL A O 1
ATOM 558 N N . GLU A 1 69 ? -10.902 3.526 15.469 1.00 89.12 69 GLU A N 1
ATOM 559 C CA . GLU A 1 69 ? -11.976 4.231 16.180 1.00 89.12 69 GLU A CA 1
ATOM 560 C C . GLU A 1 69 ? -13.209 3.338 16.347 1.00 89.12 69 GLU A C 1
ATOM 562 O O . GLU A 1 69 ? -13.756 3.229 17.443 1.00 89.12 69 GLU A O 1
ATOM 567 N N . LYS A 1 70 ? -13.591 2.566 15.323 1.00 87.81 70 LYS A N 1
ATOM 568 C CA . LYS A 1 70 ? -14.704 1.613 15.446 1.00 87.81 70 LYS A CA 1
ATOM 569 C C . LYS A 1 70 ? -14.448 0.502 16.470 1.00 87.81 70 LYS A C 1
ATOM 571 O O . LYS A 1 70 ? -15.372 0.122 17.191 1.00 87.81 70 LYS A O 1
ATOM 576 N N . VAL A 1 71 ? -13.227 -0.028 16.562 1.00 86.88 71 VAL A N 1
ATOM 577 C CA . VAL A 1 71 ? -12.853 -1.000 17.609 1.00 86.88 71 VAL A CA 1
ATOM 578 C C . VAL A 1 71 ? -12.986 -0.369 18.995 1.00 86.88 71 VAL A C 1
ATOM 580 O O . VAL A 1 71 ? -13.516 -0.998 19.912 1.00 86.88 71 VAL A O 1
ATOM 583 N N . ARG A 1 72 ? -12.555 0.888 19.139 1.00 83.56 72 ARG A N 1
ATOM 584 C CA . ARG A 1 72 ? -12.595 1.628 20.402 1.00 83.56 72 ARG A CA 1
ATOM 585 C C . ARG A 1 72 ? -14.013 2.005 20.838 1.00 83.56 72 ARG A C 1
ATOM 587 O O . ARG A 1 72 ? -14.331 1.876 22.016 1.00 83.56 72 ARG A O 1
ATOM 594 N N . GLU A 1 73 ? -14.842 2.473 19.912 1.00 85.25 73 GLU A N 1
ATOM 595 C CA . GLU A 1 73 ? -16.154 3.065 20.202 1.00 85.25 73 GLU A CA 1
ATOM 596 C C . GLU A 1 73 ? -17.308 2.063 20.107 1.00 85.25 73 GLU A C 1
ATOM 598 O O . GLU A 1 73 ? -18.267 2.147 20.870 1.00 85.25 73 GLU A O 1
ATOM 603 N N . SER A 1 74 ? -17.231 1.109 19.174 1.00 77.25 74 SER A N 1
ATOM 604 C CA . SER A 1 74 ? -18.335 0.189 18.856 1.00 77.25 74 SER A CA 1
ATOM 605 C C . SER A 1 74 ? -18.097 -1.244 19.338 1.00 77.25 74 SER A C 1
ATOM 607 O O . SER A 1 74 ? -18.930 -2.116 19.093 1.00 77.25 74 SER A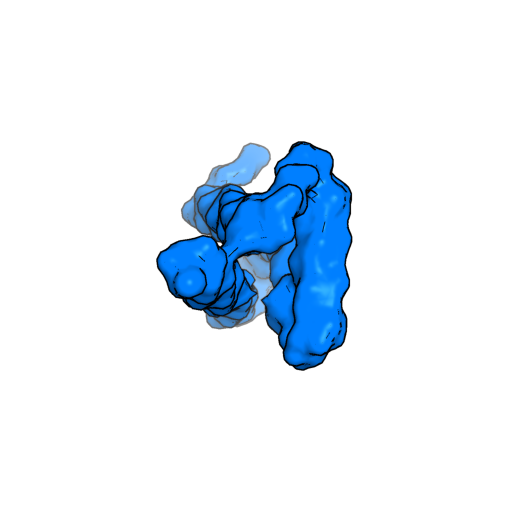 O 1
ATOM 609 N N . GLY A 1 75 ? -16.963 -1.520 19.994 1.00 69.88 75 GLY A N 1
ATOM 610 C CA . GLY A 1 75 ? -16.603 -2.872 20.435 1.00 69.88 75 GLY A CA 1
ATOM 611 C C . GLY A 1 75 ? -16.376 -3.844 19.273 1.00 69.88 75 GLY A C 1
ATOM 612 O O . GLY A 1 75 ? -16.540 -5.056 19.435 1.00 69.88 75 GLY A O 1
ATOM 613 N N . LEU A 1 76 ? -16.025 -3.321 18.091 1.00 77.94 76 LEU A N 1
ATOM 614 C CA . LEU A 1 76 ? -15.596 -4.138 16.959 1.00 77.94 76 LEU A CA 1
ATOM 615 C C . LEU A 1 76 ? -14.408 -5.004 17.382 1.00 77.94 76 LEU A C 1
ATOM 617 O O . LEU A 1 76 ? -13.585 -4.609 18.210 1.00 77.94 76 LEU A O 1
ATOM 621 N N . ARG A 1 77 ? -14.338 -6.222 16.846 1.00 84.62 77 ARG A N 1
ATOM 622 C CA . ARG A 1 77 ? -13.330 -7.173 17.301 1.00 84.62 77 ARG A CA 1
ATOM 623 C C . ARG A 1 77 ? -11.927 -6.724 16.862 1.00 84.62 77 ARG A C 1
ATOM 625 O O . ARG A 1 77 ? -11.711 -6.317 15.724 1.00 84.62 77 ARG A O 1
ATOM 632 N N . LEU A 1 78 ? -10.974 -6.810 17.786 1.00 86.50 78 LEU A N 1
ATOM 633 C CA . LEU A 1 78 ? -9.585 -6.374 17.597 1.00 86.50 78 LEU A CA 1
ATOM 634 C C . LEU A 1 78 ? -8.863 -7.125 16.460 1.00 86.50 78 LEU A C 1
ATOM 636 O O . LEU A 1 78 ? -7.938 -6.591 15.858 1.00 86.50 78 LEU A O 1
ATOM 640 N N . ASP A 1 79 ? -9.283 -8.355 16.159 1.00 87.75 79 ASP A N 1
ATOM 641 C CA . ASP A 1 79 ? -8.715 -9.204 15.106 1.00 87.75 79 ASP A CA 1
ATOM 642 C C . ASP A 1 79 ? -8.855 -8.611 13.705 1.00 87.75 79 ASP A C 1
ATOM 644 O O . ASP A 1 79 ? -8.008 -8.888 12.864 1.00 87.75 79 ASP A O 1
ATOM 648 N N . TYR A 1 80 ? -9.830 -7.732 13.457 1.00 86.38 80 TYR A N 1
ATOM 649 C CA . TYR A 1 80 ? -9.918 -7.029 12.173 1.00 86.38 80 TYR A CA 1
ATOM 650 C C . TYR A 1 80 ? -8.716 -6.116 11.906 1.00 86.38 80 TYR A C 1
ATOM 652 O O . TYR A 1 80 ? -8.257 -6.046 10.768 1.00 86.38 80 TYR A O 1
ATOM 660 N N . LEU A 1 81 ? -8.166 -5.473 12.944 1.00 88.69 81 LEU A N 1
ATOM 661 C CA . LEU A 1 81 ? -6.967 -4.640 12.803 1.00 88.69 81 LEU A CA 1
ATOM 662 C C . LEU A 1 81 ? -5.737 -5.491 12.485 1.00 88.69 81 LEU A C 1
ATOM 664 O O . LEU A 1 81 ? -4.936 -5.110 11.639 1.00 88.69 81 LEU A O 1
ATOM 668 N N . PHE A 1 82 ? -5.605 -6.649 13.139 1.00 88.50 82 PHE A N 1
ATOM 669 C CA . PHE A 1 82 ? -4.501 -7.572 12.877 1.00 88.50 82 PHE A CA 1
ATOM 670 C C . PHE A 1 82 ? -4.578 -8.159 11.471 1.00 88.50 82 PHE A C 1
ATOM 672 O O . PHE A 1 82 ? -3.583 -8.113 10.765 1.00 88.50 82 PHE A O 1
ATOM 679 N N . MET A 1 83 ? -5.758 -8.610 11.030 1.00 89.81 83 MET A N 1
ATOM 680 C CA . MET A 1 83 ? -5.935 -9.129 9.669 1.00 89.81 83 MET A CA 1
ATOM 681 C C . MET A 1 83 ? -5.539 -8.099 8.606 1.00 89.81 83 MET A C 1
ATOM 683 O O . MET A 1 83 ? -4.853 -8.447 7.655 1.00 89.81 83 MET A O 1
ATOM 687 N N . LEU A 1 84 ? -5.914 -6.828 8.784 1.00 91.81 84 LEU A N 1
ATOM 688 C CA . LEU A 1 84 ? -5.532 -5.768 7.849 1.00 91.81 84 LEU A CA 1
ATOM 689 C C . LEU A 1 84 ? -4.015 -5.539 7.833 1.00 91.81 84 LEU A C 1
ATOM 691 O O . LEU A 1 84 ? -3.413 -5.457 6.765 1.00 91.81 84 LEU A O 1
ATOM 695 N N . LEU A 1 85 ? -3.385 -5.442 9.006 1.00 91.31 85 LEU A N 1
ATOM 696 C CA . LEU A 1 85 ? -1.937 -5.239 9.096 1.00 91.31 85 LEU A CA 1
ATOM 697 C C . LEU A 1 85 ? -1.153 -6.433 8.537 1.00 91.31 85 LEU A C 1
ATOM 699 O O . LEU A 1 85 ? -0.169 -6.219 7.832 1.00 91.31 85 LEU A O 1
ATOM 703 N N . ASP A 1 86 ? -1.606 -7.659 8.797 1.00 92.25 86 ASP A N 1
ATOM 704 C CA . ASP A 1 86 ? -1.013 -8.887 8.259 1.00 92.25 86 ASP A CA 1
ATOM 705 C C . ASP A 1 86 ? -1.177 -8.957 6.733 1.00 92.25 86 ASP A C 1
ATOM 707 O O . ASP A 1 86 ? -0.240 -9.330 6.022 1.00 92.25 86 ASP A O 1
ATOM 711 N N . ASP A 1 87 ? -2.329 -8.529 6.205 1.00 93.75 87 ASP A N 1
ATOM 712 C CA . ASP A 1 87 ? -2.560 -8.451 4.764 1.00 93.75 87 ASP A CA 1
ATOM 713 C C . ASP A 1 87 ? -1.572 -7.475 4.095 1.00 93.75 87 ASP A C 1
ATOM 715 O O . ASP A 1 87 ? -0.983 -7.772 3.049 1.00 93.75 87 ASP A O 1
ATOM 719 N N . VAL A 1 88 ? -1.334 -6.314 4.698 1.00 95.38 88 VAL A N 1
ATO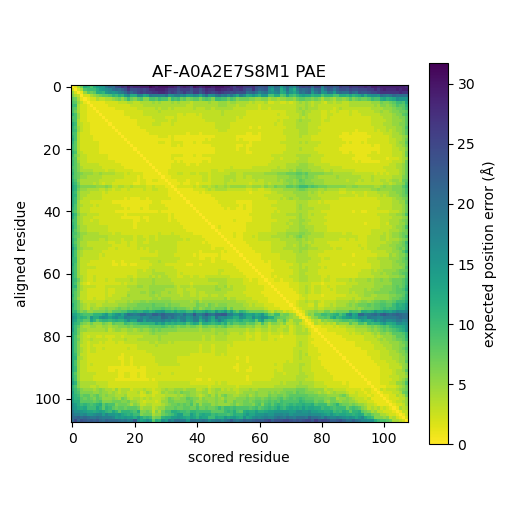M 720 C CA . VAL A 1 88 ? -0.373 -5.347 4.152 1.00 95.38 88 VAL A CA 1
ATOM 721 C C . VAL A 1 88 ? 1.067 -5.844 4.322 1.00 95.38 88 VAL A C 1
ATOM 723 O O . VAL A 1 88 ? 1.863 -5.733 3.387 1.00 95.38 88 VAL A O 1
ATOM 726 N N . ALA A 1 89 ? 1.401 -6.454 5.462 1.00 95.06 89 ALA A N 1
ATOM 727 C CA . ALA A 1 89 ? 2.713 -7.051 5.707 1.00 95.06 89 ALA A CA 1
ATOM 728 C C . ALA A 1 89 ? 3.044 -8.142 4.677 1.00 95.06 89 ALA A C 1
ATOM 730 O O . ALA A 1 89 ? 4.119 -8.130 4.081 1.00 95.06 89 ALA A O 1
ATOM 731 N N . SER A 1 90 ? 2.091 -9.021 4.371 1.00 96.06 90 SER A N 1
ATOM 732 C CA . SER A 1 90 ? 2.267 -10.047 3.341 1.00 96.06 90 SER A CA 1
ATOM 733 C C . SER A 1 90 ? 2.470 -9.442 1.945 1.00 96.06 90 SER A C 1
ATOM 735 O O . SER A 1 90 ? 3.258 -9.961 1.152 1.00 96.06 90 SER A O 1
ATOM 737 N N . THR A 1 91 ? 1.830 -8.311 1.632 1.00 97.12 91 THR A N 1
ATOM 738 C CA . THR A 1 91 ? 2.094 -7.587 0.375 1.00 97.12 91 THR A CA 1
ATOM 739 C C . THR A 1 91 ? 3.524 -7.053 0.316 1.00 97.12 91 THR A C 1
ATOM 741 O O . THR A 1 91 ? 4.181 -7.180 -0.719 1.00 97.12 91 THR A O 1
ATOM 744 N N . ILE A 1 92 ? 4.029 -6.501 1.421 1.00 97.38 92 ILE A N 1
ATOM 745 C CA . ILE A 1 92 ? 5.418 -6.034 1.537 1.00 97.38 92 ILE A CA 1
ATOM 746 C C . ILE A 1 92 ? 6.395 -7.189 1.278 1.00 97.38 92 ILE A C 1
ATOM 748 O O . ILE A 1 92 ? 7.298 -7.060 0.451 1.00 97.38 92 ILE A O 1
ATOM 752 N N . GLU A 1 93 ? 6.176 -8.342 1.911 1.00 96.12 93 GLU A N 1
ATOM 753 C CA . GLU A 1 93 ? 7.019 -9.532 1.732 1.00 96.12 93 GLU A CA 1
ATOM 754 C C . GLU A 1 93 ? 7.029 -10.035 0.281 1.00 96.12 93 GLU A C 1
ATOM 756 O O . GLU A 1 93 ? 8.085 -10.391 -0.253 1.00 96.12 93 GLU A O 1
ATOM 761 N N . LYS A 1 94 ? 5.871 -10.022 -0.392 1.00 96.19 94 LYS A N 1
ATOM 762 C CA . LYS A 1 94 ? 5.764 -10.371 -1.819 1.00 96.19 94 LYS A CA 1
ATOM 763 C C . LYS A 1 94 ? 6.569 -9.414 -2.699 1.00 96.19 94 LYS A C 1
ATOM 765 O O . LYS A 1 94 ? 7.226 -9.861 -3.641 1.00 96.19 94 LYS A O 1
ATOM 770 N N . LEU A 1 95 ? 6.518 -8.109 -2.414 1.00 96.44 95 LEU A N 1
ATOM 771 C CA . LEU A 1 95 ? 7.275 -7.103 -3.163 1.00 96.44 95 LEU A CA 1
ATOM 772 C C . LEU A 1 95 ? 8.778 -7.338 -3.024 1.00 96.44 95 LEU A C 1
ATOM 774 O O . LEU A 1 95 ? 9.454 -7.432 -4.049 1.00 96.44 95 LEU A O 1
ATOM 778 N N . TRP A 1 96 ? 9.282 -7.518 -1.802 1.00 94.50 96 TRP A N 1
ATOM 779 C CA . TRP A 1 96 ? 10.700 -7.810 -1.561 1.00 94.50 96 TRP A CA 1
ATOM 780 C C . TRP A 1 96 ? 11.158 -9.090 -2.243 1.00 94.50 96 TRP A C 1
ATOM 782 O O . TRP A 1 96 ? 12.119 -9.056 -3.006 1.00 94.50 96 TRP A O 1
ATOM 792 N N . SER A 1 97 ? 10.403 -10.177 -2.082 1.00 94.38 97 SER A N 1
ATOM 793 C CA . SER A 1 97 ? 10.729 -11.458 -2.718 1.00 94.38 97 SER A CA 1
ATOM 794 C C . SER A 1 97 ? 10.859 -11.314 -4.239 1.00 94.38 97 SER A C 1
ATOM 796 O O . SER A 1 97 ? 11.843 -11.748 -4.830 1.00 94.38 97 SER A O 1
ATOM 798 N N . SER A 1 98 ? 9.912 -10.621 -4.884 1.00 92.50 98 SER A N 1
ATOM 799 C CA . SER A 1 98 ? 9.995 -10.398 -6.334 1.00 92.50 98 SER A CA 1
ATOM 800 C C . SER A 1 98 ? 11.089 -9.407 -6.753 1.00 92.50 98 SER A C 1
ATOM 802 O O . SER A 1 98 ? 11.608 -9.509 -7.861 1.00 92.50 98 SER A O 1
ATOM 804 N N . SER A 1 99 ? 11.474 -8.473 -5.881 1.00 91.75 99 SER A N 1
ATOM 805 C CA . SER A 1 99 ? 12.572 -7.532 -6.140 1.00 91.75 99 SER A CA 1
ATOM 806 C C . SER A 1 99 ? 13.919 -8.254 -6.139 1.00 91.75 99 SER A C 1
ATOM 808 O O . SER A 1 99 ? 14.727 -8.058 -7.049 1.00 91.75 99 SER A O 1
ATOM 810 N N . ASP A 1 100 ? 14.129 -9.145 -5.170 1.00 88.88 100 ASP A N 1
ATOM 811 C CA . ASP A 1 100 ? 15.314 -10.001 -5.083 1.00 88.88 100 ASP A CA 1
ATOM 812 C C . ASP A 1 100 ? 15.450 -10.918 -6.307 1.00 88.88 100 ASP A C 1
ATOM 814 O O . ASP A 1 100 ? 16.551 -11.080 -6.853 1.00 88.88 100 ASP A O 1
ATOM 818 N N . ASP A 1 101 ? 14.330 -11.464 -6.787 1.00 89.62 101 ASP A N 1
ATOM 819 C CA . ASP A 1 101 ? 14.286 -12.273 -8.007 1.00 89.62 101 ASP A CA 1
ATOM 820 C C . ASP A 1 101 ? 14.697 -11.452 -9.242 1.00 89.62 101 ASP A C 1
ATOM 822 O O . ASP A 1 101 ? 15.540 -11.895 -10.032 1.00 89.62 101 ASP A O 1
ATOM 826 N N . ASN A 1 102 ? 14.175 -10.227 -9.385 1.00 87.94 102 ASN A N 1
ATOM 827 C CA . ASN A 1 102 ? 14.509 -9.326 -10.495 1.00 87.94 102 ASN A CA 1
ATOM 828 C C . ASN A 1 102 ? 16.000 -8.952 -10.497 1.00 87.94 102 ASN A C 1
ATOM 830 O O . ASN A 1 102 ? 16.668 -9.014 -11.533 1.00 87.94 102 ASN A O 1
ATOM 834 N N . LEU A 1 103 ? 16.549 -8.615 -9.326 1.00 82.12 103 LEU A N 1
ATOM 835 C CA . LEU A 1 103 ? 17.967 -8.279 -9.164 1.00 82.12 103 LEU A CA 1
ATOM 836 C C . LEU A 1 103 ? 18.880 -9.480 -9.440 1.00 82.12 103 LEU A C 1
ATOM 838 O O . LEU A 1 103 ? 19.982 -9.318 -9.971 1.00 82.12 103 LEU A O 1
ATOM 842 N N . SER A 1 104 ? 18.434 -10.687 -9.093 1.00 84.50 104 SER A N 1
ATOM 843 C CA . SER A 1 104 ? 19.156 -11.929 -9.372 1.00 84.50 104 SER A CA 1
ATOM 844 C C . SER A 1 104 ? 19.145 -12.279 -10.860 1.00 84.50 104 SER A C 1
ATOM 846 O O . SER A 1 104 ? 20.163 -12.732 -11.389 1.00 84.50 104 SER A O 1
ATOM 848 N N . ALA A 1 105 ? 18.027 -12.038 -11.550 1.00 79.81 105 ALA A N 1
ATOM 849 C CA . ALA A 1 105 ? 17.911 -12.230 -12.992 1.00 79.81 105 ALA A CA 1
ATOM 850 C C . ALA A 1 105 ? 18.791 -11.246 -13.780 1.00 79.81 105 ALA A C 1
ATOM 852 O O . ALA A 1 105 ? 19.433 -11.652 -14.741 1.00 79.81 105 ALA A O 1
ATOM 853 N N . ALA A 1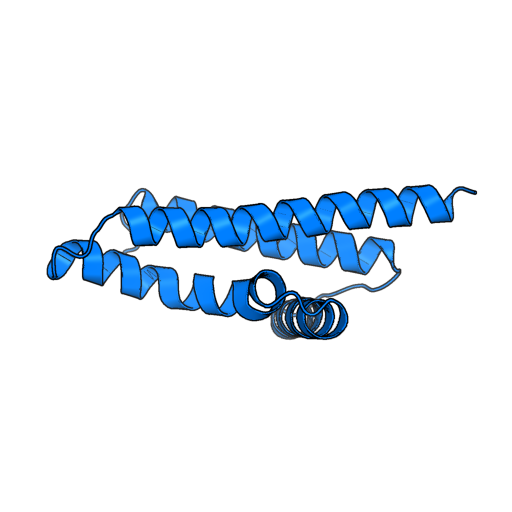 106 ? 18.891 -9.989 -13.338 1.00 74.62 106 ALA A N 1
ATOM 854 C CA . ALA A 1 106 ? 19.699 -8.961 -14.001 1.00 74.62 106 ALA A CA 1
ATOM 855 C C . ALA A 1 106 ? 21.224 -9.203 -13.940 1.00 74.62 106 ALA A C 1
ATOM 857 O O . ALA A 1 106 ? 21.973 -8.578 -14.688 1.00 74.62 106 ALA A O 1
ATOM 858 N N . LYS A 1 107 ? 21.703 -10.079 -13.044 1.00 70.75 107 LYS A N 1
ATOM 859 C CA . LYS A 1 107 ? 23.132 -10.425 -12.896 1.00 70.75 107 LYS A CA 1
ATOM 860 C C . LYS A 1 107 ? 23.583 -11.608 -13.767 1.00 70.75 107 LYS A C 1
ATOM 862 O O . LYS A 1 107 ? 24.778 -11.907 -13.764 1.00 70.75 107 LYS A O 1
ATOM 867 N N . ARG A 1 108 ? 22.659 -12.307 -14.432 1.00 56.16 108 ARG A N 1
ATOM 868 C CA . ARG A 1 108 ? 22.944 -13.443 -15.326 1.00 56.16 108 ARG A CA 1
ATOM 869 C C . ARG A 1 108 ? 23.075 -12.981 -16.769 1.00 56.16 108 ARG A C 1
ATOM 871 O O . ARG A 1 108 ? 23.924 -13.577 -17.465 1.00 56.16 108 ARG A O 1
#

Secondary structure (DSSP, 8-state):
---SHHHHHHHHHHHHHHHHHHHHHHHTT----SHHHHHHHHHHHHHHHT-HHHHHHHHHHHTHHHHHHHHHHH---THHHHHHHHHHHHHHHHHHHHHHHHHHHTT-